Protein AF-A0AAN4Z8D6-F1 (afdb_monomer_lite)

Foldseek 3Di:
DDPPDPVVQLVVLCVALEAAEDEADDEPCVPLPNPVVLVVVPNSNDQRAYAEYEYEYAEADPSNLVSVLVCCQRRVYAEYEYEYLAYDPPCVLVSLLSNVVSNHKYKYKYFAADPDCADNNHHPVVVVVSQVVSVVSVKHKDKDKDADPPPDPDDDGGMMIIIMID

pLDDT: mean 84.09, std 16.4, range [31.83, 98.5]

Structure (mmCIF, N/CA/C/O backbone):
data_AF-A0AAN4Z8D6-F1
#
_entry.id   AF-A0AAN4Z8D6-F1
#
loop_
_atom_site.group_PDB
_atom_site.id
_atom_site.type_symbol
_atom_site.label_atom_id
_atom_site.label_alt_id
_atom_site.label_comp_id
_atom_site.label_asym_id
_atom_site.label_entity_id
_atom_site.label_seq_id
_atom_site.pdbx_PDB_ins_code
_atom_site.Cartn_x
_atom_site.Cartn_y
_atom_site.Cartn_z
_atom_site.occupancy
_atom_s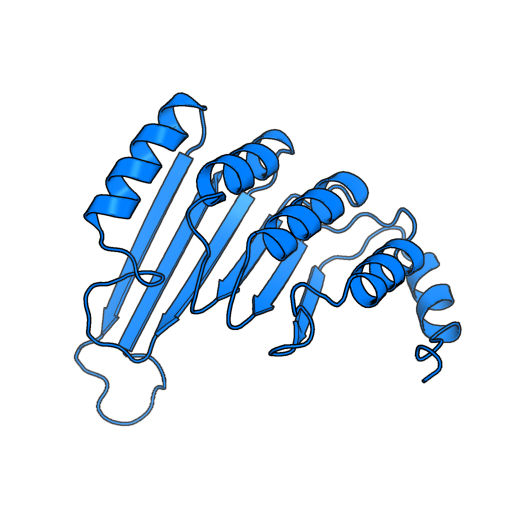ite.B_iso_or_equiv
_atom_site.auth_seq_id
_atom_site.auth_comp_id
_atom_site.auth_asym_id
_atom_site.auth_atom_id
_atom_site.pdbx_PDB_model_num
ATOM 1 N N . LYS A 1 1 ? -18.141 26.140 -6.263 1.00 39.22 1 LYS A N 1
ATOM 2 C CA . LYS A 1 1 ? -18.927 24.888 -6.346 1.00 39.22 1 LYS A CA 1
ATOM 3 C C . LYS A 1 1 ? -19.045 24.390 -4.922 1.00 39.22 1 LYS A C 1
ATOM 5 O O . LYS A 1 1 ? -18.007 24.188 -4.315 1.00 39.22 1 LYS A O 1
ATOM 10 N N . GLU A 1 2 ? -20.250 24.338 -4.367 1.00 31.83 2 GLU A N 1
ATOM 11 C CA . GLU A 1 2 ? -20.451 23.769 -3.032 1.00 31.83 2 GLU A CA 1
ATOM 12 C C . GLU A 1 2 ? -20.076 22.280 -3.060 1.00 31.83 2 GLU A C 1
ATOM 14 O O . GLU A 1 2 ? -20.408 21.604 -4.043 1.00 31.83 2 GLU A O 1
ATOM 19 N N . PRO A 1 3 ? -19.371 21.760 -2.041 1.00 40.91 3 PRO A N 1
ATOM 20 C CA . PRO A 1 3 ? -19.126 20.331 -1.941 1.00 40.91 3 PRO A CA 1
ATOM 21 C C . PRO A 1 3 ? -20.474 19.620 -1.797 1.00 40.91 3 PRO A C 1
ATOM 23 O O . PRO A 1 3 ? -21.355 20.068 -1.059 1.00 40.91 3 PRO A O 1
ATOM 26 N N . ALA A 1 4 ? -20.654 18.523 -2.534 1.00 44.38 4 ALA A N 1
ATOM 27 C CA . ALA A 1 4 ? -21.855 17.705 -2.453 1.00 44.38 4 ALA A CA 1
ATOM 28 C C . ALA A 1 4 ? -22.025 17.204 -1.011 1.00 44.38 4 ALA A C 1
ATOM 30 O O . ALA A 1 4 ? -21.330 16.301 -0.552 1.00 44.38 4 ALA A O 1
ATOM 31 N N . ASN A 1 5 ? -22.936 17.837 -0.280 1.00 43.38 5 ASN A N 1
ATOM 32 C CA . ASN A 1 5 ? -23.250 17.490 1.091 1.00 43.38 5 ASN A CA 1
ATOM 33 C C . ASN A 1 5 ? -24.089 16.200 1.049 1.00 43.38 5 ASN A C 1
ATOM 35 O O . ASN A 1 5 ? -25.208 16.211 0.530 1.00 43.38 5 ASN A O 1
ATOM 39 N N . PHE A 1 6 ? -23.570 15.085 1.579 1.00 48.72 6 PHE A N 1
ATOM 40 C CA . PHE A 1 6 ? -24.276 13.793 1.671 1.00 48.72 6 PHE A CA 1
ATOM 41 C C . PHE A 1 6 ? -24.760 13.473 3.106 1.00 48.72 6 PHE A C 1
ATOM 43 O O . PHE A 1 6 ? -24.522 12.369 3.605 1.00 48.72 6 PHE A O 1
ATOM 50 N N . PRO A 1 7 ? -25.500 14.365 3.798 1.00 54.19 7 PRO A N 1
ATOM 51 C CA . PRO A 1 7 ? -25.806 14.215 5.224 1.00 54.19 7 PRO A CA 1
ATOM 52 C C . PRO A 1 7 ? -26.618 12.953 5.561 1.00 54.19 7 PRO A C 1
ATOM 54 O O . PRO A 1 7 ? -26.566 12.459 6.687 1.00 54.19 7 PRO A O 1
ATOM 57 N N . LYS A 1 8 ? -27.357 12.390 4.593 1.00 51.94 8 LYS A N 1
ATOM 58 C CA . LYS A 1 8 ? -28.107 11.135 4.776 1.00 51.94 8 LYS A CA 1
ATOM 59 C C . LYS A 1 8 ? -27.200 9.898 4.818 1.00 51.94 8 LYS A C 1
ATOM 61 O O . LYS A 1 8 ? -27.472 8.990 5.597 1.00 51.94 8 LYS A O 1
ATOM 66 N N . ILE A 1 9 ? -26.122 9.877 4.031 1.00 56.28 9 ILE A N 1
ATOM 67 C CA . ILE A 1 9 ? -25.162 8.762 4.001 1.00 56.28 9 ILE A CA 1
ATOM 68 C C . ILE A 1 9 ? -24.280 8.814 5.253 1.00 56.28 9 ILE A C 1
ATOM 70 O O . ILE A 1 9 ? -24.111 7.800 5.922 1.00 56.28 9 ILE A O 1
ATOM 74 N N . THR A 1 10 ? -23.828 10.011 5.640 1.00 54.91 10 THR A N 1
ATOM 75 C CA . THR A 1 10 ? -23.065 10.264 6.873 1.00 54.91 10 THR A CA 1
ATOM 76 C C . THR A 1 10 ? -23.791 9.743 8.119 1.00 54.91 10 THR A C 1
ATOM 78 O O . THR A 1 10 ? -23.208 9.017 8.922 1.00 54.91 10 THR A O 1
ATOM 81 N N . ARG A 1 11 ? -25.098 10.026 8.255 1.00 54.88 11 ARG A N 1
ATOM 82 C CA . ARG A 1 11 ? -25.914 9.489 9.360 1.00 54.88 11 ARG A CA 1
ATOM 83 C C . ARG A 1 11 ? -26.015 7.967 9.330 1.00 54.88 11 ARG A C 1
ATOM 85 O O . ARG A 1 11 ? -25.865 7.347 10.374 1.00 54.88 11 ARG A O 1
ATOM 92 N N . MET A 1 12 ? -26.240 7.362 8.164 1.00 58.59 12 MET A N 1
ATOM 93 C CA . MET A 1 12 ? -26.367 5.905 8.053 1.00 58.59 12 MET A CA 1
ATOM 94 C C . MET A 1 12 ? -25.064 5.190 8.435 1.00 58.59 12 MET A C 1
ATOM 96 O O . MET A 1 12 ? -25.102 4.197 9.155 1.00 58.59 12 MET A O 1
ATOM 100 N N . ILE A 1 13 ? -23.918 5.721 8.000 1.00 59.78 13 ILE A N 1
ATOM 101 C CA . ILE A 1 13 ? -22.600 5.132 8.261 1.00 59.78 13 ILE A CA 1
ATOM 102 C C . ILE A 1 13 ? -22.230 5.212 9.750 1.00 59.78 13 ILE A C 1
ATOM 104 O O . ILE A 1 13 ? -21.694 4.250 10.294 1.00 59.78 13 ILE A O 1
ATOM 108 N N . SER A 1 14 ? -22.598 6.300 10.437 1.00 59.81 14 SER A N 1
ATOM 109 C CA . SER A 1 14 ? -22.305 6.481 11.868 1.00 59.81 14 SER A CA 1
ATOM 110 C C . SER A 1 14 ? -22.955 5.450 12.805 1.00 59.81 14 SER A C 1
ATOM 112 O O . SER A 1 14 ? -22.531 5.319 13.951 1.00 59.81 14 SER A O 1
ATOM 114 N N . TYR A 1 15 ? -23.960 4.696 12.341 1.00 64.25 15 TYR A N 1
ATOM 115 C CA . TYR A 1 15 ? -24.574 3.622 13.131 1.00 64.25 15 TYR A CA 1
ATOM 116 C C . TYR A 1 15 ? -23.771 2.319 13.114 1.00 64.25 15 TYR A C 1
ATOM 118 O O . TYR A 1 15 ? -24.009 1.441 13.946 1.00 64.25 15 TYR A O 1
ATOM 126 N N . PHE A 1 16 ? -22.828 2.164 12.183 1.00 73.00 16 PHE A N 1
ATOM 127 C CA . PHE A 1 16 ? -22.007 0.966 12.120 1.00 73.00 16 PHE A CA 1
ATOM 128 C C . PHE A 1 16 ? -20.813 1.103 13.061 1.00 73.00 16 PHE A C 1
ATOM 130 O O . PHE A 1 16 ? -19.944 1.948 12.882 1.00 73.00 16 PHE A O 1
ATOM 137 N N . SER A 1 17 ? -20.717 0.200 14.036 1.00 80.75 17 SER A N 1
ATOM 138 C CA . SER A 1 17 ? -19.513 0.061 14.864 1.00 80.75 17 SER A CA 1
ATOM 139 C C . SER A 1 17 ? -18.335 -0.545 14.088 1.00 80.75 17 SER A C 1
ATOM 141 O O . SER A 1 17 ? -17.180 -0.444 14.513 1.00 80.75 17 SER A O 1
ATOM 143 N N . ARG A 1 18 ? -18.622 -1.193 12.950 1.00 88.31 18 ARG A N 1
ATOM 144 C CA . ARG A 1 18 ? -17.650 -1.914 12.132 1.00 88.31 18 ARG A CA 1
ATOM 145 C C . ARG A 1 18 ? -18.044 -1.924 10.658 1.00 88.31 18 ARG A C 1
ATOM 147 O O . ARG A 1 18 ? -19.192 -2.197 10.323 1.00 88.31 18 ARG A O 1
ATOM 154 N N . ILE A 1 19 ? -17.062 -1.713 9.792 1.00 89.25 19 ILE A N 1
ATOM 155 C CA . ILE A 1 19 ? -17.157 -1.809 8.336 1.00 89.25 19 ILE A CA 1
ATOM 156 C C . ILE A 1 19 ? -16.203 -2.915 7.883 1.00 89.25 19 ILE A C 1
ATOM 158 O O . ILE A 1 19 ? -15.023 -2.916 8.233 1.00 89.25 19 ILE A O 1
ATOM 162 N N . GLY A 1 20 ? -16.715 -3.876 7.113 1.00 91.88 20 GLY A N 1
ATOM 163 C CA . GLY A 1 20 ? -15.900 -4.992 6.628 1.00 91.88 20 GLY A CA 1
ATOM 164 C C . GLY A 1 20 ? -14.848 -4.544 5.613 1.00 91.88 20 GLY A C 1
ATOM 165 O O . GLY A 1 20 ? -13.671 -4.865 5.751 1.00 91.88 20 GLY A O 1
ATOM 166 N N . VAL A 1 21 ? -15.259 -3.775 4.604 1.00 93.56 21 VAL A N 1
ATOM 167 C CA . VAL A 1 21 ? -14.368 -3.304 3.539 1.00 93.56 21 VAL A CA 1
ATOM 168 C C . VAL A 1 21 ? -14.713 -1.861 3.197 1.00 93.56 21 VAL A C 1
ATOM 170 O O . VAL A 1 21 ? -15.874 -1.552 2.933 1.00 93.56 21 VAL A O 1
ATOM 173 N N . LEU A 1 22 ? -13.707 -0.989 3.204 1.00 92.50 22 LEU A N 1
ATOM 174 C CA . LEU A 1 22 ? -13.775 0.334 2.596 1.00 92.50 22 LEU A CA 1
ATOM 175 C C . LEU A 1 22 ? -13.074 0.266 1.241 1.00 92.50 22 LEU A C 1
ATOM 177 O O . LEU A 1 22 ? -11.898 -0.089 1.181 1.00 92.50 22 LEU A O 1
ATOM 181 N N . VAL A 1 23 ? -13.797 0.594 0.175 1.00 92.50 23 VAL A N 1
ATOM 182 C CA . VAL A 1 23 ? -13.281 0.556 -1.195 1.00 92.50 23 VAL A CA 1
ATOM 183 C C . VAL A 1 23 ? -13.196 1.975 -1.740 1.00 92.50 23 VAL A C 1
ATOM 185 O O . VAL A 1 23 ? -14.186 2.707 -1.732 1.00 92.50 23 VAL A O 1
ATOM 188 N N . PHE A 1 24 ? -12.021 2.348 -2.234 1.00 89.50 24 PHE A N 1
ATOM 189 C CA . PHE A 1 24 ? -11.820 3.530 -3.057 1.00 89.50 24 PHE A CA 1
ATOM 190 C C . PHE A 1 24 ? -11.597 3.096 -4.497 1.00 89.50 24 PHE A C 1
ATOM 192 O O . PHE A 1 24 ? -10.499 2.710 -4.887 1.00 89.50 24 PHE A O 1
ATOM 199 N N . GLU A 1 25 ? -12.670 3.150 -5.274 1.00 81.06 25 GLU A N 1
ATOM 200 C CA . GLU A 1 25 ? -12.680 2.806 -6.689 1.00 81.06 25 GLU A CA 1
ATOM 201 C C . GLU A 1 25 ? -13.079 4.052 -7.475 1.00 81.06 25 GLU A C 1
ATOM 203 O O . GLU A 1 25 ? -14.266 4.343 -7.649 1.00 81.06 25 GLU A O 1
ATOM 208 N N . LYS A 1 26 ? -12.090 4.857 -7.885 1.00 67.25 26 LYS A N 1
ATOM 209 C CA . LYS A 1 26 ? -12.357 5.964 -8.807 1.00 67.25 26 LYS A CA 1
ATOM 210 C C . LYS A 1 26 ? -11.096 6.506 -9.461 1.00 67.25 26 LYS A C 1
ATOM 212 O O . LYS A 1 26 ? -10.371 7.269 -8.849 1.00 67.25 26 LYS A O 1
ATOM 217 N N . SER A 1 27 ? -10.901 6.210 -10.742 1.00 56.41 27 SER A N 1
ATOM 218 C CA . SER A 1 27 ? -9.765 6.719 -11.513 1.00 56.41 27 SER A CA 1
ATOM 219 C C . SER A 1 27 ? -9.703 8.256 -11.498 1.00 56.41 27 SER A C 1
ATOM 221 O O . SER A 1 27 ? -10.547 8.909 -12.120 1.00 56.41 27 SER A O 1
ATOM 223 N N . GLY A 1 28 ? -8.697 8.823 -10.828 1.00 57.34 28 GLY A N 1
ATOM 224 C CA . GLY A 1 28 ? -8.357 10.250 -10.918 1.00 57.34 28 GLY A CA 1
ATOM 225 C C . GLY A 1 28 ? -9.132 11.192 -9.994 1.00 57.34 28 GLY A C 1
ATOM 226 O O . GLY A 1 28 ? -9.091 12.399 -10.211 1.00 57.34 28 GLY A O 1
ATOM 227 N N . ILE A 1 29 ? -9.846 10.674 -8.987 1.00 54.19 29 ILE A N 1
ATOM 228 C CA . ILE A 1 29 ? -10.435 11.514 -7.926 1.00 54.19 29 ILE A CA 1
ATOM 229 C C . ILE A 1 29 ? -9.569 11.557 -6.678 1.00 54.19 29 ILE A C 1
ATOM 231 O O . ILE A 1 29 ? -9.551 12.580 -6.007 1.00 54.19 29 ILE A O 1
ATOM 235 N N . LEU A 1 30 ? -8.737 10.545 -6.424 1.00 61.25 30 LEU A N 1
ATOM 236 C CA . LEU A 1 30 ? -7.673 10.674 -5.428 1.00 61.25 30 LEU A CA 1
ATOM 237 C C . LEU A 1 30 ? -6.448 11.388 -6.018 1.00 61.25 30 LEU A C 1
ATOM 239 O O . LEU A 1 30 ? -5.309 11.045 -5.698 1.00 61.25 30 LEU A O 1
ATOM 243 N N . ASP A 1 31 ? -6.679 12.389 -6.877 1.00 58.94 31 ASP A N 1
ATOM 244 C CA . ASP A 1 31 ? -5.648 13.358 -7.228 1.00 58.94 31 ASP A CA 1
ATOM 245 C C . ASP A 1 31 ? -5.087 13.927 -5.918 1.00 58.94 31 ASP A C 1
ATOM 247 O O . ASP A 1 31 ? -5.820 14.130 -4.944 1.00 58.94 31 ASP A O 1
ATOM 251 N N . GLU A 1 32 ? -3.785 14.214 -5.878 1.00 56.97 32 GLU A N 1
ATOM 252 C CA . GLU A 1 32 ? -3.085 14.678 -4.666 1.00 56.97 32 GLU A CA 1
ATOM 253 C C . GLU A 1 32 ? -3.764 15.895 -3.998 1.00 56.97 32 GLU A C 1
ATOM 255 O O . GLU A 1 32 ? -3.554 16.167 -2.819 1.00 56.97 32 GLU A O 1
ATOM 260 N N . LYS A 1 33 ? -4.636 16.593 -4.734 1.00 58.69 33 LYS A N 1
ATOM 261 C CA . LYS A 1 33 ? -5.378 17.786 -4.324 1.00 58.69 33 LYS A CA 1
ATOM 262 C C . LYS A 1 33 ? -6.726 17.524 -3.645 1.00 58.69 33 LYS A C 1
ATOM 264 O O . LYS A 1 33 ? -7.284 18.469 -3.099 1.00 58.69 33 LYS A O 1
ATOM 269 N N . ASP A 1 34 ? -7.259 16.301 -3.645 1.00 69.94 34 ASP A N 1
ATOM 270 C CA . ASP A 1 34 ? -8.605 16.043 -3.106 1.00 69.94 34 ASP A CA 1
ATOM 271 C C . ASP A 1 34 ? -8.573 15.743 -1.593 1.00 69.94 34 ASP A C 1
ATOM 273 O O . ASP A 1 34 ? -8.893 14.648 -1.124 1.00 69.94 34 ASP A O 1
ATOM 277 N N . GLU A 1 35 ? -8.055 16.695 -0.809 1.00 72.00 35 GLU A N 1
ATOM 278 C CA . GLU A 1 35 ? -8.062 16.632 0.665 1.00 72.00 35 GLU A CA 1
ATOM 279 C C . GLU A 1 35 ? -9.489 16.592 1.218 1.00 72.00 35 GLU A C 1
ATOM 281 O O . GLU A 1 35 ? -9.767 15.910 2.207 1.00 72.00 35 GLU A O 1
ATOM 286 N N . GLU A 1 36 ? -10.408 17.295 0.554 1.00 77.38 36 GLU A N 1
ATOM 287 C CA . GLU A 1 36 ? -11.809 17.387 0.953 1.00 77.38 36 GLU A CA 1
ATOM 288 C C . GLU A 1 36 ? -12.488 16.017 0.939 1.00 77.38 36 GLU A C 1
ATOM 290 O O . GLU A 1 36 ? -13.193 15.690 1.896 1.00 77.38 36 GLU A O 1
ATOM 295 N N . PHE A 1 37 ? -12.225 15.179 -0.072 1.00 80.38 37 PHE A N 1
ATOM 296 C CA . PHE A 1 37 ? -12.759 13.820 -0.118 1.00 80.38 37 PHE A CA 1
ATOM 297 C C . PHE A 1 37 ? -12.326 12.982 1.093 1.00 80.38 37 PHE A C 1
ATOM 299 O O . PHE A 1 37 ? -13.171 12.402 1.778 1.00 80.38 37 PHE A O 1
ATOM 306 N N . PHE A 1 38 ? -11.027 12.941 1.406 1.00 78.69 38 PHE A N 1
ATOM 307 C CA . PHE A 1 38 ? -10.531 12.148 2.537 1.00 78.69 38 PHE A CA 1
ATOM 308 C C . PHE A 1 38 ? -11.050 12.664 3.876 1.00 78.69 38 PHE A C 1
ATOM 310 O O . PHE A 1 38 ? -11.445 11.862 4.721 1.00 78.69 38 PHE A O 1
ATOM 317 N N . ASN A 1 39 ? -11.121 13.983 4.052 1.00 81.12 39 ASN A N 1
ATOM 318 C CA . ASN A 1 39 ? -11.681 14.595 5.254 1.00 81.12 39 ASN A CA 1
ATOM 319 C C . ASN A 1 39 ? -13.184 14.299 5.391 1.00 81.12 39 ASN A C 1
ATOM 321 O O . ASN A 1 39 ? -13.666 13.988 6.486 1.00 81.12 39 ASN A O 1
ATOM 325 N N . ALA A 1 40 ? -13.937 14.326 4.289 1.00 82.00 40 ALA A N 1
ATOM 326 C CA . ALA A 1 40 ? -15.356 13.975 4.266 1.00 82.00 40 ALA A CA 1
ATOM 327 C C . ALA A 1 40 ? -15.585 12.491 4.594 1.00 82.00 40 ALA A C 1
ATOM 329 O O . ALA A 1 40 ? -16.483 12.153 5.369 1.00 82.00 40 ALA A O 1
ATOM 330 N N . VAL A 1 41 ? -14.744 11.601 4.061 1.00 82.00 41 VAL A N 1
ATOM 331 C CA . VAL A 1 41 ? -14.780 10.166 4.367 1.00 82.00 41 VAL A CA 1
ATOM 332 C C . VAL A 1 41 ? -14.433 9.930 5.837 1.00 82.00 41 VAL A C 1
ATOM 334 O O . VAL A 1 41 ? -15.219 9.325 6.562 1.00 82.00 41 VAL A O 1
ATOM 337 N N . GLN A 1 42 ? -13.315 10.473 6.320 1.00 82.62 42 GLN A N 1
ATOM 338 C CA . GLN A 1 42 ? -12.883 10.331 7.712 1.00 82.62 42 GLN A CA 1
ATOM 339 C C . GLN A 1 42 ? -13.883 10.899 8.721 1.00 82.62 42 GLN A C 1
ATOM 341 O O . GLN A 1 42 ? -14.002 10.351 9.817 1.00 82.62 42 GLN A O 1
ATOM 346 N N . SER A 1 43 ? -14.559 12.005 8.405 1.00 84.25 43 SER A N 1
ATOM 347 C CA . SER A 1 43 ? -15.605 12.568 9.269 1.00 84.25 43 SER A CA 1
ATOM 348 C C . SER A 1 43 ? -16.878 11.726 9.230 1.00 84.25 43 SER A C 1
ATOM 350 O O . SER A 1 43 ? -17.476 11.485 10.275 1.00 84.25 43 SER A O 1
ATOM 352 N N . SER A 1 44 ? -17.253 11.205 8.058 1.00 83.88 44 SER A N 1
ATOM 353 C CA . SER A 1 44 ? -18.464 10.392 7.907 1.00 83.88 44 SER A CA 1
ATOM 354 C C . SER A 1 44 ? -18.363 9.003 8.523 1.00 83.88 44 SER A C 1
ATOM 356 O O . SER A 1 44 ? -19.366 8.466 8.986 1.00 83.88 44 SER A O 1
ATOM 358 N N . LEU A 1 45 ? -17.163 8.428 8.548 1.00 86.00 45 LEU A N 1
ATOM 359 C CA . LEU A 1 45 ? -16.900 7.138 9.182 1.00 86.00 45 LEU A CA 1
ATOM 360 C C . LEU A 1 45 ? -16.855 7.232 10.716 1.00 86.00 45 LEU A C 1
ATOM 362 O O . LEU A 1 45 ? -16.965 6.207 11.385 1.00 86.00 45 LEU A O 1
ATOM 366 N N . GLY A 1 46 ? -16.685 8.434 11.281 1.00 86.31 46 GLY A N 1
ATOM 367 C CA . GLY A 1 46 ? -16.543 8.633 12.724 1.00 86.31 46 GLY A CA 1
ATOM 368 C C . GLY A 1 46 ? -15.421 7.770 13.312 1.00 86.31 46 GLY A C 1
ATOM 369 O O . GLY A 1 46 ? -14.294 7.793 12.813 1.00 86.31 46 GLY A O 1
ATOM 370 N N . ASP A 1 47 ? -15.758 6.982 14.335 1.00 86.50 47 ASP A N 1
ATOM 371 C CA . ASP A 1 47 ? -14.852 6.039 15.010 1.00 86.50 47 ASP A CA 1
ATOM 372 C C . ASP A 1 47 ? -15.068 4.578 14.576 1.00 86.50 47 ASP A C 1
ATOM 374 O O . ASP A 1 47 ? -14.598 3.645 15.236 1.00 86.50 47 ASP A O 1
ATOM 378 N N . ALA A 1 48 ? -15.795 4.348 13.477 1.00 88.50 48 ALA A N 1
ATOM 379 C CA . ALA A 1 48 ? -16.058 3.001 12.991 1.00 88.50 48 ALA A CA 1
ATOM 380 C C . ALA A 1 48 ? -14.741 2.261 12.711 1.00 88.50 48 ALA A C 1
ATOM 382 O O . ALA A 1 48 ? -13.844 2.774 12.030 1.00 88.50 48 ALA A O 1
ATOM 383 N N . LYS A 1 49 ? -14.635 1.027 13.218 1.00 91.56 49 LYS A N 1
ATOM 384 C CA . LYS A 1 49 ? -13.516 0.137 12.894 1.00 91.56 49 LYS A CA 1
ATOM 385 C C . LYS A 1 49 ? -13.669 -0.362 11.461 1.00 91.56 49 LYS A C 1
ATOM 387 O O . LYS A 1 49 ? -14.744 -0.826 11.091 1.00 91.56 49 LYS A O 1
ATOM 392 N N . ILE A 1 50 ? -12.588 -0.358 10.691 1.00 94.75 50 ILE A N 1
ATOM 393 C CA . ILE A 1 50 ? -12.584 -0.863 9.314 1.00 94.75 50 ILE A CA 1
ATOM 394 C C . ILE A 1 50 ? -11.634 -2.054 9.239 1.00 94.75 50 ILE A C 1
ATOM 396 O O . ILE A 1 50 ? -10.479 -1.952 9.649 1.00 94.75 50 ILE A O 1
ATOM 400 N N . ASP A 1 51 ? -12.101 -3.201 8.747 1.00 93.88 51 ASP A N 1
ATOM 401 C CA . ASP A 1 51 ? -11.252 -4.399 8.712 1.00 93.88 51 ASP A CA 1
ATOM 402 C C . ASP A 1 51 ? -10.257 -4.377 7.545 1.00 93.88 51 ASP A C 1
ATOM 404 O O . ASP A 1 51 ? -9.102 -4.787 7.713 1.00 93.88 51 ASP A O 1
ATOM 408 N N . ARG A 1 52 ? -10.701 -3.901 6.374 1.00 96.69 52 ARG A N 1
ATOM 409 C CA . ARG A 1 52 ? -9.915 -3.873 5.137 1.00 96.69 52 ARG A CA 1
ATOM 410 C C . ARG A 1 5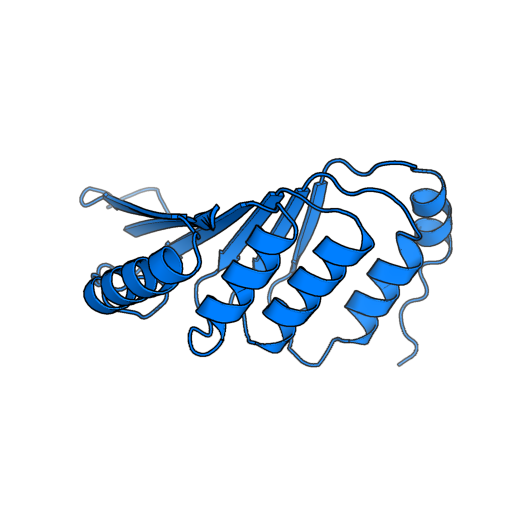2 ? -10.122 -2.578 4.354 1.00 96.69 52 ARG A C 1
ATOM 412 O O . ARG A 1 52 ? -11.250 -2.111 4.222 1.00 96.69 52 ARG A O 1
ATOM 419 N N . LEU A 1 53 ? -9.032 -2.048 3.810 1.00 96.44 53 LEU A N 1
ATOM 420 C CA . LEU A 1 53 ? -9.025 -0.971 2.825 1.00 96.44 53 LEU A CA 1
ATOM 421 C C . LEU A 1 53 ? -8.611 -1.532 1.465 1.00 96.44 53 LEU A C 1
ATOM 423 O O . LEU A 1 53 ? -7.603 -2.232 1.375 1.00 96.44 53 LEU A O 1
ATOM 427 N N . GLU A 1 54 ? -9.363 -1.203 0.425 1.00 96.12 54 GLU A N 1
ATOM 428 C CA . GLU A 1 54 ? -9.024 -1.489 -0.968 1.00 96.12 54 GLU A CA 1
ATOM 429 C C . GLU A 1 54 ? -8.940 -0.175 -1.740 1.00 96.12 54 GLU A C 1
ATOM 431 O O . GLU A 1 54 ? -9.861 0.639 -1.684 1.00 96.12 54 GLU A O 1
ATOM 436 N N . VAL A 1 55 ? -7.829 0.045 -2.436 1.00 93.56 55 VAL A N 1
ATOM 437 C CA . VAL A 1 55 ? -7.582 1.244 -3.239 1.00 93.56 55 VAL A CA 1
ATOM 438 C C . VAL A 1 55 ? -7.308 0.813 -4.670 1.00 93.56 55 VAL A C 1
ATOM 440 O O . VAL A 1 55 ? -6.351 0.086 -4.920 1.00 93.56 55 VAL A O 1
ATOM 443 N N . PHE A 1 56 ? -8.126 1.286 -5.600 1.00 92.12 56 PHE A N 1
ATOM 444 C CA . PHE A 1 56 ? -7.969 1.064 -7.032 1.00 92.12 56 PHE A CA 1
ATOM 445 C C . PHE A 1 56 ? -7.657 2.405 -7.688 1.00 92.12 56 PHE A C 1
ATOM 447 O O . PHE A 1 56 ? -8.558 3.214 -7.922 1.00 92.12 56 PHE A O 1
ATOM 454 N N . GLU A 1 57 ? -6.375 2.657 -7.957 1.00 89.81 57 GLU A N 1
ATOM 455 C CA . GLU A 1 57 ? -5.930 3.925 -8.535 1.00 89.81 57 GLU A CA 1
ATOM 456 C C . GLU A 1 57 ? -4.835 3.757 -9.571 1.00 89.81 57 GLU A C 1
ATOM 458 O O . GLU A 1 57 ? -3.918 2.954 -9.422 1.00 89.81 57 GLU A O 1
ATOM 463 N N . LYS A 1 58 ? -4.862 4.593 -10.610 1.00 89.00 58 LYS A N 1
ATOM 464 C CA . LYS A 1 58 ? -3.862 4.511 -11.686 1.00 89.00 58 LYS A CA 1
ATOM 465 C C . LYS A 1 58 ? -2.450 4.822 -11.184 1.00 89.00 58 LYS A C 1
ATOM 467 O O . LYS A 1 58 ? -1.500 4.168 -11.616 1.00 89.00 58 LYS A O 1
ATOM 472 N N . THR A 1 59 ? -2.347 5.797 -10.282 1.00 89.38 59 THR A N 1
ATOM 473 C CA . THR A 1 59 ? -1.089 6.277 -9.714 1.00 89.38 59 THR A CA 1
ATOM 474 C C . THR A 1 59 ? -1.223 6.444 -8.208 1.00 89.38 59 THR A C 1
ATOM 476 O O . THR A 1 59 ? -2.124 7.130 -7.736 1.00 89.38 59 THR A O 1
ATOM 479 N N . VAL A 1 60 ? -0.283 5.880 -7.454 1.00 91.88 60 VAL A N 1
ATOM 480 C CA . VAL A 1 60 ? -0.186 6.040 -6.001 1.00 91.88 60 VAL A CA 1
ATOM 481 C C . VAL A 1 60 ? 1.027 6.906 -5.667 1.00 91.88 60 VAL A C 1
ATOM 483 O O . VAL A 1 60 ? 2.166 6.434 -5.575 1.00 91.88 60 VAL A O 1
ATOM 486 N N . GLY A 1 61 ? 0.759 8.205 -5.523 1.00 92.62 61 GLY A N 1
ATOM 487 C CA . GLY A 1 61 ? 1.731 9.226 -5.134 1.00 92.62 61 GLY A CA 1
ATOM 488 C C . GLY A 1 61 ? 2.022 9.253 -3.631 1.00 92.62 61 GLY A C 1
ATOM 489 O O . GLY A 1 61 ? 1.417 8.525 -2.843 1.00 92.62 61 GLY A O 1
ATOM 490 N N . GLU A 1 62 ? 2.944 10.124 -3.222 1.00 93.19 62 GLU A N 1
ATOM 491 C CA . GLU A 1 62 ? 3.355 10.272 -1.818 1.00 93.19 62 GLU A CA 1
ATOM 492 C C . GLU A 1 62 ? 2.198 10.735 -0.922 1.00 93.19 62 GLU A C 1
ATOM 494 O O . GLU A 1 62 ? 1.983 10.178 0.153 1.00 93.19 62 GLU A O 1
ATOM 499 N N . GLN A 1 63 ? 1.399 11.697 -1.390 1.00 90.62 63 GLN A N 1
ATOM 500 C CA . GLN A 1 63 ? 0.262 12.215 -0.623 1.00 90.62 63 GLN A CA 1
ATOM 501 C C . GLN A 1 63 ? -0.789 11.134 -0.353 1.00 90.62 63 GLN A C 1
ATOM 503 O O . GLN A 1 63 ? -1.296 11.013 0.762 1.00 90.62 63 GLN A O 1
ATOM 508 N N . LEU A 1 64 ? -1.084 10.294 -1.350 1.00 91.56 64 LEU A N 1
ATOM 509 C CA . LEU A 1 64 ? -2.019 9.186 -1.176 1.00 91.56 64 LEU A CA 1
ATOM 510 C C . LEU A 1 64 ? -1.476 8.144 -0.185 1.00 91.56 64 LEU A C 1
ATOM 512 O O . LEU A 1 64 ? -2.226 7.664 0.664 1.00 91.56 64 LEU A O 1
ATOM 516 N N . GLN A 1 65 ? -0.175 7.840 -0.234 1.00 95.00 65 GLN A N 1
ATOM 517 C CA . GLN A 1 65 ? 0.473 6.949 0.736 1.00 95.00 65 GLN A CA 1
ATOM 518 C C . GLN A 1 65 ? 0.308 7.459 2.177 1.00 95.00 65 GLN A C 1
ATOM 520 O O . GLN A 1 65 ? -0.083 6.688 3.054 1.00 95.00 65 GLN A O 1
ATOM 525 N N . ILE A 1 66 ? 0.523 8.758 2.418 1.00 94.06 66 ILE A N 1
ATOM 526 C CA . ILE A 1 66 ? 0.332 9.384 3.739 1.00 94.06 66 ILE A CA 1
ATOM 527 C C . ILE A 1 66 ? -1.120 9.222 4.212 1.00 94.06 66 ILE A C 1
ATOM 529 O O . ILE A 1 66 ? -1.368 8.731 5.314 1.00 94.06 66 ILE A O 1
ATOM 533 N N . ARG A 1 67 ? -2.096 9.541 3.356 1.00 91.94 67 ARG A N 1
ATOM 534 C CA . ARG A 1 67 ? -3.525 9.452 3.709 1.00 91.94 67 ARG A CA 1
ATOM 535 C C . ARG A 1 67 ? -3.984 8.024 3.995 1.00 91.94 67 ARG A C 1
ATOM 537 O O . ARG A 1 67 ? -4.815 7.811 4.879 1.00 91.94 67 ARG A O 1
ATOM 544 N N . ILE A 1 68 ? -3.440 7.040 3.277 1.00 94.81 68 ILE A N 1
ATOM 545 C CA . ILE A 1 68 ? -3.689 5.619 3.549 1.00 94.81 68 ILE A CA 1
ATOM 546 C C . ILE A 1 68 ? -3.199 5.259 4.954 1.00 94.81 68 ILE A C 1
ATOM 548 O O . ILE A 1 68 ? -3.936 4.618 5.707 1.00 94.81 68 ILE A O 1
ATOM 552 N N . VAL A 1 69 ? -1.999 5.702 5.342 1.00 96.75 69 VAL A N 1
ATOM 553 C CA . VAL A 1 69 ? -1.468 5.474 6.696 1.00 96.75 69 VAL A CA 1
ATOM 554 C C . VAL A 1 69 ? -2.360 6.129 7.751 1.00 96.75 69 VAL A C 1
ATOM 556 O O . VAL A 1 69 ? -2.699 5.487 8.748 1.00 96.75 69 VAL A O 1
ATOM 559 N N . ASP A 1 70 ? -2.795 7.368 7.527 1.00 94.56 70 ASP A N 1
ATOM 560 C CA . ASP A 1 70 ? -3.658 8.090 8.465 1.00 94.56 70 ASP A CA 1
ATOM 561 C C . ASP A 1 70 ? -5.019 7.410 8.649 1.00 94.56 70 ASP A C 1
ATOM 563 O O . ASP A 1 70 ? -5.483 7.245 9.781 1.00 94.56 70 ASP A O 1
ATOM 567 N N . LEU A 1 71 ? -5.631 6.931 7.560 1.00 93.50 71 LEU A N 1
ATOM 568 C CA . LEU A 1 71 ? -6.847 6.117 7.622 1.00 93.50 71 LEU A CA 1
ATOM 569 C C . LEU A 1 71 ? -6.625 4.824 8.407 1.00 93.50 71 LEU A C 1
ATOM 571 O O . LEU A 1 71 ? -7.449 4.470 9.254 1.00 93.50 71 LEU A O 1
ATOM 575 N N . CYS A 1 72 ? -5.507 4.135 8.166 1.00 95.81 72 CYS A N 1
ATOM 576 C CA . CYS A 1 72 ? -5.181 2.906 8.882 1.00 95.81 72 CYS A CA 1
ATOM 577 C C . CYS A 1 72 ? -5.003 3.150 10.380 1.00 95.81 72 CYS A C 1
ATOM 579 O O . CYS A 1 72 ? -5.514 2.374 11.192 1.00 95.81 72 CYS A O 1
ATOM 581 N N . ARG A 1 73 ? -4.338 4.250 10.748 1.00 95.94 73 ARG A N 1
ATOM 582 C CA . ARG A 1 73 ? -4.143 4.666 12.139 1.00 95.94 73 ARG A CA 1
ATOM 583 C C . ARG A 1 73 ? -5.475 4.991 12.812 1.00 95.94 73 ARG A C 1
ATOM 585 O O . ARG A 1 73 ? -5.743 4.468 13.893 1.00 95.94 73 ARG A O 1
ATOM 592 N N . LYS A 1 74 ? -6.319 5.806 12.169 1.00 94.31 74 LYS A N 1
ATOM 593 C CA . LYS A 1 74 ? -7.605 6.254 12.723 1.00 94.31 74 LYS A CA 1
ATOM 594 C C . LYS A 1 74 ? -8.597 5.102 12.892 1.00 94.31 74 LYS A C 1
ATOM 596 O O . LYS A 1 74 ? -9.156 4.923 13.969 1.00 94.31 74 LYS A O 1
ATOM 601 N N . HIS A 1 75 ? -8.773 4.285 11.855 1.00 94.12 75 HIS A N 1
ATOM 602 C CA . HIS A 1 75 ? -9.821 3.258 11.808 1.00 94.12 75 HIS A CA 1
ATOM 603 C C . HIS A 1 75 ? -9.331 1.844 12.154 1.00 94.12 75 HIS A C 1
ATOM 605 O O . HIS A 1 75 ? -10.087 0.876 12.035 1.00 94.12 75 HIS A O 1
ATOM 611 N N . ARG A 1 76 ? -8.075 1.719 12.614 1.00 94.62 76 ARG A N 1
ATOM 612 C CA . ARG A 1 76 ? -7.417 0.458 13.008 1.00 94.62 76 ARG A CA 1
ATOM 613 C C . ARG A 1 76 ? -7.451 -0.600 11.904 1.00 94.62 76 ARG A C 1
ATOM 615 O O . ARG A 1 76 ? -7.664 -1.784 12.176 1.00 94.62 76 ARG A O 1
ATOM 622 N N . ILE A 1 77 ? -7.228 -0.163 10.668 1.00 96.75 77 ILE A N 1
ATOM 623 C CA . ILE A 1 77 ? -7.209 -1.033 9.489 1.00 96.75 77 ILE A CA 1
ATOM 624 C C . ILE A 1 77 ? -5.972 -1.918 9.566 1.00 96.75 77 ILE A C 1
ATOM 626 O O . ILE A 1 77 ? -4.878 -1.443 9.872 1.00 96.75 77 ILE A O 1
ATOM 630 N N . ARG A 1 78 ? -6.152 -3.222 9.335 1.00 96.81 78 ARG A N 1
ATOM 631 C CA . ARG A 1 78 ? -5.071 -4.223 9.410 1.00 96.81 78 ARG A CA 1
ATOM 632 C C . ARG A 1 78 ? -4.765 -4.890 8.075 1.00 96.81 78 ARG A C 1
ATOM 634 O O . ARG A 1 78 ? -3.801 -5.640 7.980 1.00 96.81 78 ARG A O 1
ATOM 641 N N . LYS A 1 79 ? -5.579 -4.642 7.051 1.00 98.25 79 LYS A N 1
ATOM 642 C CA . LYS A 1 79 ? -5.395 -5.185 5.705 1.00 98.25 79 LYS A CA 1
ATOM 643 C C . LYS A 1 79 ? -5.584 -4.069 4.695 1.00 98.25 79 LYS A C 1
ATOM 645 O O . LYS A 1 79 ? -6.654 -3.467 4.657 1.00 98.25 79 LYS A O 1
ATOM 650 N N . VAL A 1 80 ? -4.561 -3.810 3.897 1.00 98.25 80 VAL A N 1
ATOM 651 C CA . VAL A 1 80 ? -4.581 -2.799 2.843 1.00 98.25 80 VAL A CA 1
ATOM 652 C C . VAL A 1 80 ? -4.264 -3.491 1.529 1.00 98.25 80 VAL A C 1
ATOM 654 O O . VAL A 1 80 ? -3.238 -4.153 1.426 1.00 98.25 80 VAL A O 1
ATOM 657 N N . SER A 1 81 ? -5.139 -3.342 0.542 1.00 97.81 81 SER A N 1
ATOM 658 C CA . SER A 1 81 ? -4.899 -3.775 -0.832 1.00 97.81 81 SER A CA 1
ATOM 659 C C . SER A 1 81 ? -4.858 -2.550 -1.730 1.00 97.81 81 SER A C 1
ATOM 661 O O . SER A 1 81 ? -5.750 -1.708 -1.652 1.00 97.81 81 SER A O 1
ATOM 663 N N . ILE A 1 82 ? -3.841 -2.443 -2.574 1.00 96.19 82 ILE A N 1
ATOM 664 C CA . ILE A 1 82 ? -3.684 -1.350 -3.530 1.00 96.19 82 ILE A CA 1
ATOM 665 C C . ILE A 1 82 ? -3.460 -1.957 -4.906 1.00 96.19 82 ILE A C 1
ATOM 667 O O . ILE A 1 82 ? -2.445 -2.609 -5.131 1.00 96.19 82 ILE A O 1
ATOM 671 N N . GLU A 1 83 ? -4.377 -1.719 -5.832 1.00 94.25 83 GLU A N 1
ATOM 672 C CA . GLU A 1 83 ? -4.180 -2.014 -7.244 1.00 94.25 83 GLU A CA 1
ATOM 673 C C . GLU A 1 83 ? -3.774 -0.733 -7.974 1.00 94.25 83 GLU A C 1
ATOM 675 O O . GLU A 1 83 ? -4.507 0.260 -7.954 1.00 94.25 83 GLU A O 1
ATOM 680 N N . THR A 1 84 ? -2.587 -0.734 -8.584 1.00 92.38 84 THR A N 1
ATOM 681 C CA . THR A 1 84 ? -2.061 0.437 -9.287 1.00 92.38 84 THR A CA 1
ATOM 682 C C . THR A 1 84 ? -1.084 0.086 -10.402 1.00 92.38 84 THR A C 1
ATOM 684 O O . THR A 1 84 ? -0.399 -0.932 -10.350 1.00 92.38 84 THR A O 1
ATOM 687 N N . GLY A 1 85 ? -1.005 0.949 -11.419 1.00 87.94 85 GLY A N 1
ATOM 688 C CA . GLY A 1 85 ? -0.021 0.830 -12.500 1.00 87.94 85 GLY A CA 1
ATOM 689 C C . GLY A 1 85 ? 1.240 1.666 -12.271 1.00 87.94 85 GLY A C 1
ATOM 690 O O . GLY A 1 85 ? 2.274 1.414 -12.884 1.00 87.94 85 GLY A O 1
ATOM 691 N N . VAL A 1 86 ? 1.176 2.684 -11.407 1.00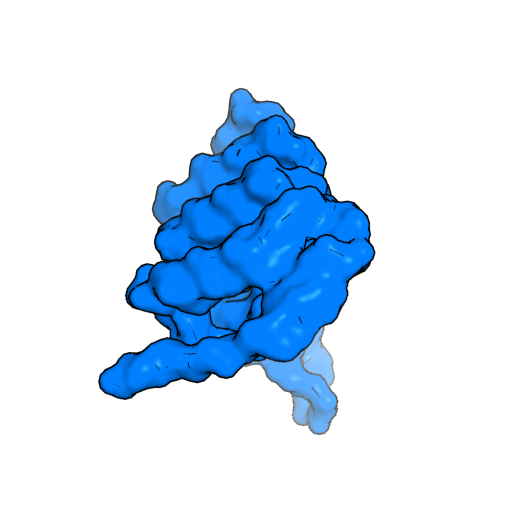 88.69 86 VAL A N 1
ATOM 692 C CA . VAL A 1 86 ? 2.302 3.584 -11.134 1.00 88.69 86 VAL A CA 1
ATOM 693 C C . VAL A 1 86 ? 2.402 3.839 -9.639 1.00 88.69 86 VAL A C 1
ATOM 695 O O . VAL A 1 86 ? 1.447 4.273 -9.006 1.00 88.69 86 VAL A O 1
ATOM 698 N N . LEU A 1 87 ? 3.590 3.635 -9.076 1.00 92.88 87 LEU A N 1
ATOM 699 C CA . LEU A 1 87 ? 3.853 3.848 -7.658 1.00 92.88 87 LEU A CA 1
ATOM 700 C C . LEU A 1 87 ? 5.050 4.781 -7.470 1.00 92.88 87 LEU A C 1
ATOM 702 O O . LEU A 1 87 ? 6.136 4.534 -8.002 1.00 92.88 87 LEU A O 1
ATOM 706 N N . THR A 1 88 ? 4.880 5.824 -6.659 1.00 94.00 88 THR A N 1
ATOM 707 C CA . THR A 1 88 ? 6.002 6.656 -6.214 1.00 94.00 88 THR A CA 1
ATOM 708 C C . THR A 1 88 ? 6.839 5.884 -5.200 1.00 94.00 88 THR A C 1
ATOM 710 O O . THR A 1 88 ? 6.419 5.646 -4.069 1.00 94.00 88 THR A O 1
ATOM 713 N N . THR A 1 89 ? 8.045 5.483 -5.602 1.00 94.44 89 THR A N 1
ATOM 714 C CA . THR A 1 89 ? 8.893 4.596 -4.791 1.00 94.44 89 THR A CA 1
ATOM 715 C C . THR A 1 89 ? 9.868 5.314 -3.859 1.00 94.44 89 THR A C 1
ATOM 717 O O . THR A 1 89 ? 10.502 4.651 -3.045 1.00 94.44 89 THR A O 1
ATOM 720 N N . SER A 1 90 ? 10.038 6.635 -3.982 1.00 94.62 90 SER A N 1
ATOM 721 C CA . SER A 1 90 ? 10.958 7.419 -3.138 1.00 94.62 90 SER A CA 1
ATOM 722 C C . SER A 1 90 ? 10.595 7.335 -1.655 1.00 94.62 90 SER A C 1
ATOM 724 O O . SER A 1 90 ? 11.481 7.264 -0.810 1.00 94.62 90 SER A O 1
ATOM 726 N N . THR A 1 91 ? 9.300 7.281 -1.347 1.00 95.19 91 THR A N 1
ATOM 727 C CA . THR A 1 91 ? 8.760 7.208 0.017 1.00 95.19 91 THR A CA 1
ATOM 728 C C . THR A 1 91 ? 8.193 5.839 0.381 1.00 95.19 91 THR A C 1
ATOM 730 O O . THR A 1 91 ? 7.802 5.623 1.528 1.00 95.19 91 THR A O 1
ATOM 733 N N . PHE A 1 92 ? 8.225 4.879 -0.549 1.00 96.38 92 PHE A N 1
ATOM 734 C CA . PHE A 1 92 ? 7.586 3.576 -0.370 1.00 96.38 92 PHE A CA 1
ATOM 735 C C . PHE A 1 92 ? 8.129 2.796 0.830 1.00 96.38 92 PHE A C 1
ATOM 737 O O . PHE A 1 92 ? 7.351 2.185 1.554 1.00 96.38 92 PHE A O 1
ATOM 744 N N . LYS A 1 93 ? 9.447 2.849 1.083 1.00 97.19 93 LYS A N 1
ATOM 745 C CA . LYS A 1 93 ? 10.048 2.189 2.254 1.00 97.19 93 LYS A CA 1
ATOM 746 C C . LYS A 1 93 ? 9.375 2.659 3.548 1.00 97.19 93 LYS A C 1
ATOM 748 O O . LYS A 1 93 ? 8.825 1.854 4.287 1.00 97.19 93 LYS A O 1
ATOM 753 N N . ASN A 1 94 ? 9.349 3.976 3.758 1.00 97.19 94 ASN A N 1
ATOM 754 C CA . ASN A 1 94 ? 8.741 4.602 4.930 1.00 97.19 94 ASN A CA 1
ATOM 755 C C . ASN A 1 94 ? 7.230 4.329 5.013 1.00 97.19 94 ASN A C 1
ATOM 757 O O . ASN A 1 94 ? 6.701 4.063 6.090 1.00 97.19 94 ASN A O 1
ATOM 761 N N . PHE A 1 95 ? 6.533 4.372 3.877 1.00 97.88 95 PHE A N 1
ATOM 762 C CA . PHE A 1 95 ? 5.112 4.043 3.798 1.00 97.88 95 PHE A CA 1
ATOM 763 C C . PHE A 1 95 ? 4.820 2.621 4.303 1.00 97.88 95 PHE A C 1
ATOM 765 O O . PHE A 1 95 ? 3.962 2.439 5.168 1.00 97.88 95 PHE A O 1
ATOM 772 N N . VAL A 1 96 ? 5.564 1.623 3.819 1.00 98.00 96 VAL A N 1
ATOM 773 C CA . VAL A 1 96 ? 5.395 0.227 4.243 1.00 98.00 96 VAL A CA 1
ATOM 774 C C . VAL A 1 96 ? 5.740 0.053 5.720 1.00 98.00 96 VAL A C 1
ATOM 776 O O . VAL A 1 96 ? 4.952 -0.546 6.451 1.00 98.00 96 VAL A O 1
ATOM 779 N N . SER A 1 97 ? 6.866 0.600 6.181 1.00 97.75 97 SER A N 1
ATOM 780 C CA . SER A 1 97 ? 7.284 0.479 7.582 1.00 97.75 97 SER A CA 1
ATOM 781 C C . SER A 1 97 ? 6.248 1.061 8.544 1.00 97.75 97 SER A C 1
ATOM 783 O O . SER A 1 97 ? 5.953 0.458 9.575 1.00 97.75 97 SER A O 1
ATOM 785 N N . GLN A 1 98 ? 5.618 2.187 8.191 1.00 98.12 98 GLN A N 1
ATOM 786 C CA . GLN A 1 98 ? 4.526 2.752 8.984 1.00 98.12 98 GLN A CA 1
ATOM 787 C C . GLN A 1 98 ? 3.297 1.836 9.033 1.00 98.12 98 GLN A C 1
ATOM 789 O O . GLN A 1 98 ? 2.723 1.655 10.108 1.00 98.12 98 GLN A O 1
ATOM 794 N N . LEU A 1 99 ? 2.891 1.239 7.907 1.00 98.06 99 LEU A N 1
ATOM 795 C CA . LEU A 1 99 ? 1.770 0.293 7.886 1.00 98.06 99 LEU A CA 1
ATOM 796 C C . LEU A 1 99 ? 2.054 -0.945 8.744 1.00 98.06 99 LEU A C 1
ATOM 798 O O . LEU A 1 99 ? 1.222 -1.318 9.573 1.00 98.06 99 LEU A O 1
ATOM 802 N N . VAL A 1 100 ? 3.239 -1.539 8.603 1.00 97.50 100 VAL A N 1
ATOM 803 C CA . VAL A 1 100 ? 3.633 -2.730 9.368 1.00 97.50 100 VAL A CA 1
ATOM 804 C C . VAL A 1 100 ? 3.763 -2.420 10.858 1.00 97.50 100 VAL A C 1
ATOM 806 O O . VAL A 1 100 ? 3.291 -3.197 11.684 1.00 97.50 100 VAL A O 1
ATOM 809 N N . HIS A 1 101 ? 4.281 -1.246 11.232 1.00 97.00 101 HIS A N 1
ATOM 810 C CA . HIS A 1 101 ? 4.320 -0.812 12.631 1.00 97.00 101 HIS A CA 1
ATOM 811 C C . HIS A 1 101 ? 2.919 -0.619 13.230 1.00 97.00 101 HIS A C 1
ATOM 813 O O . HIS A 1 101 ? 2.687 -0.899 14.406 1.00 97.00 101 HIS A O 1
ATOM 819 N N . LEU A 1 102 ? 1.946 -0.198 12.415 1.00 97.25 102 LEU A N 1
ATOM 820 C CA . LEU A 1 102 ? 0.540 -0.200 12.813 1.00 97.25 102 LEU A CA 1
ATOM 821 C C . LEU A 1 102 ? -0.028 -1.624 12.926 1.00 97.25 102 LEU A C 1
ATOM 823 O O . LEU A 1 102 ? -1.137 -1.772 13.429 1.00 97.25 102 LEU A O 1
ATOM 827 N N . GLY A 1 103 ? 0.686 -2.667 12.505 1.00 97.06 103 GLY A N 1
ATOM 828 C CA . GLY A 1 103 ? 0.226 -4.055 12.448 1.00 97.06 103 GLY A CA 1
ATOM 829 C C . GLY A 1 103 ? -0.631 -4.358 11.218 1.00 97.06 103 GLY A C 1
ATOM 830 O O . GLY A 1 103 ? -1.428 -5.297 11.251 1.00 97.06 103 GLY A O 1
ATOM 831 N N . ALA A 1 104 ? -0.549 -3.530 10.174 1.00 97.94 104 ALA A N 1
ATOM 832 C CA . ALA A 1 104 ? -1.263 -3.735 8.924 1.00 97.94 104 ALA A CA 1
ATOM 833 C C . ALA A 1 104 ? -0.400 -4.474 7.898 1.00 97.94 104 ALA A C 1
ATOM 835 O O . ALA A 1 104 ? 0.788 -4.199 7.759 1.00 97.94 104 ALA A O 1
ATOM 836 N N . THR A 1 105 ? -1.024 -5.368 7.133 1.00 98.25 105 THR A N 1
ATOM 837 C CA . THR A 1 105 ? -0.404 -5.998 5.961 1.00 98.25 105 THR A CA 1
ATOM 838 C C . THR A 1 105 ? -0.770 -5.225 4.701 1.00 98.25 105 THR A C 1
ATOM 840 O O . THR A 1 105 ? -1.942 -4.869 4.530 1.00 98.25 105 THR A O 1
ATOM 843 N N . LEU A 1 106 ? 0.198 -5.029 3.807 1.00 98.50 106 LEU A N 1
ATOM 844 C CA . LEU A 1 106 ? -0.004 -4.412 2.498 1.00 98.50 106 LEU A CA 1
ATOM 845 C C . LEU A 1 106 ? 0.071 -5.470 1.394 1.00 98.50 106 LEU A C 1
ATOM 847 O O . LEU A 1 106 ? 1.058 -6.192 1.297 1.00 98.50 106 LEU A O 1
ATOM 851 N N . ASP A 1 107 ? -0.937 -5.501 0.530 1.00 98.25 107 ASP A N 1
ATOM 852 C CA . ASP A 1 107 ? -0.945 -6.220 -0.738 1.00 98.25 107 ASP A CA 1
ATOM 853 C C . ASP A 1 107 ? -0.988 -5.186 -1.879 1.00 98.25 107 ASP A C 1
ATOM 855 O O . ASP A 1 107 ? -1.950 -4.440 -2.025 1.00 98.25 107 ASP A O 1
ATOM 859 N N . LEU A 1 108 ? 0.073 -5.104 -2.675 1.00 97.19 108 LEU A N 1
ATOM 860 C CA . LEU A 1 108 ? 0.211 -4.195 -3.811 1.00 97.19 108 LEU A CA 1
ATOM 861 C C . LEU A 1 108 ? 0.150 -5.003 -5.112 1.00 97.19 108 LEU A C 1
ATOM 863 O O . LEU A 1 108 ? 0.917 -5.948 -5.293 1.00 97.19 108 LEU A O 1
ATOM 867 N N . ILE A 1 109 ? -0.755 -4.638 -6.013 1.00 95.44 109 ILE A N 1
ATOM 868 C CA . ILE A 1 109 ? -1.092 -5.394 -7.220 1.00 95.44 109 ILE A CA 1
ATOM 869 C C . ILE A 1 109 ? -0.906 -4.494 -8.444 1.00 95.44 109 ILE A C 1
ATOM 871 O O . ILE A 1 109 ? -1.406 -3.374 -8.478 1.00 95.44 109 ILE A O 1
ATOM 875 N N . GLU A 1 110 ? -0.201 -4.992 -9.455 1.00 93.00 110 GLU A N 1
ATOM 876 C CA . GLU A 1 110 ? -0.104 -4.368 -10.777 1.00 93.00 110 GLU A CA 1
ATOM 877 C C . GLU A 1 110 ? -0.630 -5.336 -11.824 1.00 93.00 110 GLU A C 1
ATOM 879 O O . GLU A 1 110 ? -0.156 -6.470 -11.938 1.00 93.00 110 GLU A O 1
ATOM 884 N N . ASN A 1 111 ? -1.569 -4.849 -12.626 1.00 87.75 111 ASN A N 1
ATOM 885 C CA . ASN A 1 111 ? -2.031 -5.500 -13.839 1.00 87.75 111 ASN A CA 1
ATOM 886 C C . ASN A 1 111 ? -1.551 -4.659 -15.025 1.00 87.75 111 ASN A C 1
ATOM 888 O O . ASN A 1 111 ? -2.041 -3.550 -15.235 1.00 87.75 111 ASN A O 1
ATOM 892 N N . THR A 1 112 ? -0.582 -5.157 -15.797 1.00 81.75 112 THR A N 1
ATOM 893 C CA . THR A 1 112 ? -0.022 -4.406 -16.931 1.00 81.75 112 THR A CA 1
ATOM 894 C C . THR A 1 112 ? -0.214 -5.121 -18.259 1.00 81.75 112 THR A C 1
ATOM 896 O O . THR A 1 112 ? -0.248 -6.349 -18.355 1.00 81.75 112 THR A O 1
ATOM 899 N N . HIS A 1 113 ? -0.347 -4.307 -19.304 1.00 78.38 113 HIS A N 1
ATOM 900 C CA . HIS A 1 113 ? -0.401 -4.739 -20.697 1.00 78.38 113 HIS A CA 1
ATOM 901 C C . HIS A 1 113 ? 0.993 -4.794 -21.344 1.00 78.38 113 HIS A C 1
ATOM 903 O O . HIS A 1 113 ? 1.124 -5.028 -22.540 1.00 78.38 113 HIS A O 1
ATOM 909 N N . SER A 1 114 ? 2.033 -4.496 -20.574 1.00 74.88 114 SER A N 1
ATOM 910 C CA . SER A 1 114 ? 3.407 -4.492 -21.046 1.00 74.88 114 SER A CA 1
ATOM 911 C C . SER A 1 114 ? 4.017 -5.885 -20.929 1.00 74.88 114 SER A C 1
ATOM 913 O O . SER A 1 114 ? 3.845 -6.554 -19.913 1.00 74.88 114 SER A O 1
ATOM 915 N N . ASN A 1 115 ? 4.777 -6.294 -21.943 1.00 72.12 115 ASN A N 1
ATOM 916 C CA . ASN A 1 115 ? 5.653 -7.466 -21.880 1.00 72.12 115 ASN A CA 1
ATOM 917 C C . ASN A 1 115 ? 7.051 -7.125 -21.326 1.00 72.12 115 ASN A C 1
ATOM 919 O O . ASN A 1 115 ? 7.923 -7.989 -21.241 1.00 72.12 115 ASN A O 1
ATOM 923 N N . HIS A 1 116 ? 7.297 -5.862 -20.967 1.00 78.69 116 HIS A N 1
ATOM 924 C CA . HIS A 1 116 ? 8.555 -5.459 -20.357 1.00 78.69 116 HIS A CA 1
ATOM 925 C C . HIS A 1 116 ? 8.665 -6.027 -18.937 1.00 78.69 116 HIS A C 1
ATOM 927 O O . HIS A 1 116 ? 7.728 -5.934 -18.149 1.00 78.69 116 HIS A O 1
ATOM 933 N N . LEU A 1 117 ? 9.846 -6.547 -18.585 1.00 83.44 117 LEU A N 1
ATOM 934 C CA . LEU A 1 117 ? 10.167 -7.092 -17.256 1.00 83.44 117 LEU A CA 1
ATOM 935 C C . LEU A 1 117 ? 10.423 -5.980 -16.218 1.00 83.44 117 LEU A C 1
ATOM 937 O O . LEU A 1 117 ? 11.455 -5.952 -15.538 1.00 83.44 117 LEU A O 1
ATOM 941 N N . VAL A 1 118 ? 9.492 -5.033 -16.136 1.00 88.88 118 VAL A N 1
ATOM 942 C CA . VAL A 1 118 ? 9.464 -3.938 -15.165 1.00 88.88 118 VAL A CA 1
ATOM 943 C C . VAL A 1 118 ? 8.181 -4.026 -14.358 1.00 88.88 118 VAL A C 1
ATOM 945 O O . VAL A 1 118 ? 7.125 -4.316 -14.899 1.00 88.88 118 VAL A O 1
ATOM 948 N N . TYR A 1 119 ? 8.288 -3.750 -13.067 1.00 91.12 119 TYR A N 1
ATOM 949 C CA . TYR A 1 119 ? 7.238 -3.954 -12.082 1.00 91.12 119 TYR A CA 1
ATOM 950 C C . TYR A 1 119 ? 7.002 -2.633 -11.356 1.00 91.12 119 TYR A C 1
ATOM 952 O O . TYR A 1 119 ? 7.927 -2.125 -10.711 1.00 91.12 119 TYR A O 1
ATOM 960 N N . PHE A 1 120 ? 5.823 -2.037 -11.514 1.00 91.56 120 PHE A N 1
ATOM 961 C CA . PHE A 1 120 ? 5.506 -0.656 -11.124 1.00 91.56 120 PHE A CA 1
ATOM 962 C C . PHE A 1 120 ? 6.560 0.344 -11.631 1.00 91.56 120 PHE A C 1
ATOM 964 O O . PHE A 1 120 ? 7.079 1.180 -10.886 1.00 91.56 120 PHE A O 1
ATOM 971 N N . ASN A 1 121 ? 6.942 0.217 -12.905 1.00 90.06 121 ASN A N 1
ATOM 972 C CA . ASN A 1 121 ? 7.996 1.008 -13.559 1.00 90.06 121 ASN A CA 1
ATOM 973 C C . ASN A 1 121 ? 9.397 0.900 -12.923 1.00 90.06 121 ASN A C 1
ATOM 975 O O . ASN A 1 121 ? 10.238 1.784 -13.112 1.00 90.06 121 ASN A O 1
ATOM 979 N N . LYS A 1 122 ? 9.684 -0.177 -12.181 1.00 93.38 122 LYS A N 1
ATOM 980 C CA . LYS A 1 122 ? 11.009 -0.459 -11.611 1.00 93.38 122 LYS A CA 1
ATOM 981 C C . LYS A 1 122 ? 11.532 -1.826 -12.027 1.00 93.38 122 LYS A C 1
ATOM 983 O O . LYS A 1 122 ? 10.775 -2.742 -12.323 1.00 93.38 122 LYS A O 1
ATOM 988 N N . SER A 1 123 ? 12.852 -1.975 -12.044 1.00 93.88 123 SER A N 1
ATOM 989 C CA . SER A 1 123 ? 13.484 -3.262 -12.334 1.00 93.88 123 SER A CA 1
ATOM 990 C C . SER A 1 123 ? 13.344 -4.233 -11.159 1.00 93.88 123 SER A C 1
ATOM 992 O O . SER A 1 123 ? 13.161 -3.825 -10.012 1.00 93.88 123 SER A O 1
ATOM 994 N N . ARG A 1 124 ? 13.514 -5.533 -11.419 1.00 93.69 124 ARG A N 1
ATOM 995 C CA . ARG A 1 124 ? 13.582 -6.547 -10.353 1.00 93.69 124 ARG A CA 1
ATOM 996 C C . ARG A 1 124 ? 14.674 -6.241 -9.320 1.00 93.69 124 ARG A C 1
ATOM 998 O O . ARG A 1 124 ? 14.413 -6.281 -8.126 1.00 93.69 124 ARG A O 1
ATOM 1005 N N . VAL A 1 125 ? 15.857 -5.835 -9.790 1.00 96.00 125 VAL A N 1
ATOM 1006 C CA . VAL A 1 125 ? 17.008 -5.480 -8.939 1.00 96.00 125 VAL A CA 1
ATOM 1007 C C . VAL A 1 125 ? 16.677 -4.343 -7.968 1.00 96.00 125 VAL A C 1
ATOM 1009 O O . VAL A 1 125 ? 17.157 -4.343 -6.837 1.00 96.00 125 VAL A O 1
ATOM 1012 N N . PHE A 1 126 ? 15.860 -3.370 -8.387 1.00 96.25 126 PHE A N 1
ATOM 1013 C CA . PHE A 1 126 ? 15.389 -2.314 -7.491 1.00 96.25 126 PHE A CA 1
ATOM 1014 C C . PHE A 1 126 ? 14.570 -2.896 -6.329 1.00 96.25 126 PHE A C 1
ATOM 1016 O O . PHE A 1 126 ? 14.843 -2.580 -5.172 1.00 96.25 126 PHE A O 1
ATOM 1023 N N . TRP A 1 127 ? 13.610 -3.773 -6.631 1.00 96.50 127 TRP A N 1
ATOM 1024 C CA . TRP A 1 127 ? 12.752 -4.404 -5.627 1.00 96.50 127 TRP A CA 1
ATOM 1025 C C . TRP A 1 127 ? 13.517 -5.332 -4.686 1.00 96.50 127 TRP A C 1
ATOM 1027 O O . TRP A 1 127 ? 13.257 -5.312 -3.486 1.00 96.50 127 TRP A O 1
ATOM 1037 N N . ASP A 1 128 ? 14.496 -6.081 -5.193 1.00 96.69 128 ASP A N 1
ATOM 1038 C CA . ASP A 1 128 ? 15.336 -6.943 -4.358 1.00 96.69 128 ASP A CA 1
ATOM 1039 C C . ASP A 1 128 ? 16.171 -6.112 -3.364 1.00 96.69 128 ASP A C 1
ATOM 1041 O O . ASP A 1 128 ? 16.239 -6.442 -2.181 1.00 96.69 128 ASP A O 1
ATOM 1045 N N . LYS A 1 129 ? 16.736 -4.974 -3.798 1.00 96.81 129 LYS A N 1
ATOM 1046 C CA . LYS A 1 129 ? 17.440 -4.042 -2.895 1.00 96.81 129 LYS A CA 1
ATOM 1047 C C . LYS A 1 129 ? 16.508 -3.431 -1.850 1.00 96.81 129 LYS A C 1
ATOM 1049 O O . LYS A 1 129 ? 16.879 -3.323 -0.684 1.00 96.81 129 LYS A O 1
ATOM 1054 N N . LEU A 1 130 ? 15.308 -3.025 -2.262 1.00 97.00 130 LEU A N 1
ATOM 1055 C CA . LEU A 1 130 ? 14.312 -2.462 -1.354 1.00 97.00 130 LEU A CA 1
ATOM 1056 C C . LEU A 1 130 ? 13.873 -3.484 -0.299 1.00 97.00 130 LEU A C 1
ATOM 1058 O O . LEU A 1 130 ? 13.753 -3.130 0.871 1.00 97.00 130 LEU A O 1
ATOM 1062 N N . LYS A 1 131 ? 13.690 -4.746 -0.700 1.00 97.44 131 LYS A N 1
ATOM 1063 C CA . LYS A 1 131 ? 13.383 -5.861 0.198 1.00 97.44 131 LYS A CA 1
ATOM 1064 C C . LYS A 1 131 ? 14.461 -6.043 1.267 1.00 97.44 131 LYS A C 1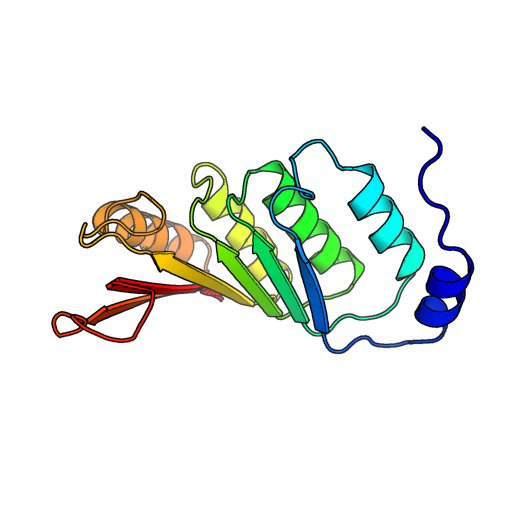
ATOM 1066 O O . LYS A 1 131 ? 14.113 -6.159 2.438 1.00 97.44 131 LYS A O 1
ATOM 1071 N N . GLU A 1 132 ? 15.741 -6.049 0.895 1.00 96.69 132 GLU A N 1
ATOM 1072 C CA . GLU A 1 132 ? 16.823 -6.146 1.888 1.00 96.69 132 GLU A CA 1
ATOM 1073 C C . GLU A 1 132 ? 16.833 -4.933 2.829 1.00 96.69 132 GLU A C 1
ATOM 1075 O O . GLU A 1 132 ? 16.940 -5.100 4.039 1.00 96.69 132 GLU A O 1
ATOM 1080 N N . GLY A 1 133 ? 16.597 -3.724 2.310 1.00 96.06 133 GLY A N 1
ATOM 1081 C CA . GLY A 1 133 ? 16.479 -2.532 3.152 1.00 96.06 133 GLY A CA 1
ATOM 1082 C C . GLY A 1 133 ? 15.281 -2.564 4.113 1.00 96.06 133 GLY A C 1
ATOM 1083 O O . GLY A 1 133 ? 15.373 -2.027 5.213 1.00 96.06 133 GLY A O 1
ATOM 1084 N N . LEU A 1 134 ? 14.149 -3.154 3.718 1.00 96.75 134 LEU A N 1
ATOM 1085 C CA . LEU A 1 134 ? 12.974 -3.342 4.584 1.00 96.75 134 LEU A CA 1
ATOM 1086 C C . LEU A 1 134 ? 13.220 -4.406 5.660 1.00 96.75 134 LEU A C 1
ATOM 1088 O O . LEU A 1 134 ? 12.773 -4.258 6.796 1.00 96.75 134 LEU A O 1
ATOM 1092 N N . LYS A 1 135 ? 13.989 -5.445 5.331 1.00 96.00 135 LYS A N 1
ATOM 1093 C CA . LYS A 1 135 ? 14.369 -6.499 6.275 1.00 96.00 135 LYS A CA 1
ATOM 1094 C C . LYS A 1 135 ? 15.162 -5.954 7.466 1.00 96.00 135 LYS A C 1
ATOM 1096 O O . LYS A 1 135 ? 14.966 -6.429 8.580 1.00 96.00 135 LYS A O 1
ATOM 1101 N N . GLU A 1 136 ? 16.001 -4.937 7.255 1.00 94.25 136 GLU A N 1
ATOM 1102 C CA . GLU A 1 136 ? 16.710 -4.216 8.330 1.00 94.25 136 GLU A CA 1
ATOM 1103 C C . GLU A 1 136 ? 15.753 -3.535 9.328 1.00 94.25 136 GLU A C 1
ATOM 1105 O O . GLU A 1 136 ? 16.106 -3.333 10.486 1.00 94.25 136 GLU A O 1
ATOM 1110 N N . GLU A 1 137 ? 14.524 -3.226 8.904 1.00 94.25 137 GLU A N 1
ATOM 1111 C CA . GLU A 1 137 ? 13.463 -2.632 9.728 1.00 94.25 137 GLU A CA 1
ATOM 1112 C C . GLU A 1 137 ? 12.468 -3.683 10.259 1.00 94.25 137 GLU A C 1
ATOM 1114 O O . GLU A 1 137 ? 11.399 -3.337 10.755 1.00 94.25 137 GLU A O 1
ATOM 1119 N N . ASN A 1 138 ? 12.821 -4.973 10.183 1.00 95.50 138 ASN A N 1
ATOM 1120 C CA . ASN A 1 138 ? 11.961 -6.114 10.520 1.00 95.50 138 ASN A CA 1
ATOM 1121 C C . ASN A 1 138 ? 10.665 -6.190 9.696 1.00 95.50 138 ASN A C 1
ATOM 1123 O O . ASN A 1 138 ? 9.679 -6.765 10.152 1.00 95.50 138 ASN A O 1
ATOM 1127 N N . VAL A 1 139 ? 10.674 -5.648 8.477 1.00 97.50 139 VAL A N 1
ATOM 1128 C CA . VAL A 1 139 ? 9.568 -5.769 7.525 1.00 97.50 139 VAL A CA 1
ATOM 1129 C C . VAL A 1 139 ? 9.871 -6.884 6.526 1.00 97.50 139 VAL A C 1
ATOM 1131 O O . VAL A 1 139 ? 10.907 -6.887 5.856 1.00 97.50 139 VAL A O 1
ATOM 1134 N N . SER A 1 140 ? 8.946 -7.830 6.387 1.00 97.50 140 SER A N 1
ATOM 1135 C CA . SER A 1 140 ? 9.000 -8.880 5.374 1.00 97.50 140 SER A CA 1
ATOM 1136 C C . SER A 1 140 ? 8.371 -8.382 4.079 1.00 97.50 140 SER A C 1
ATOM 1138 O O . SER A 1 140 ? 7.247 -7.893 4.073 1.00 97.50 140 SER A O 1
ATOM 1140 N N . MET A 1 141 ? 9.072 -8.550 2.957 1.00 98.00 141 MET A N 1
ATOM 1141 C CA . MET A 1 141 ? 8.540 -8.264 1.625 1.00 98.00 141 MET A CA 1
ATOM 1142 C C . MET A 1 141 ? 8.679 -9.492 0.721 1.00 98.00 141 MET A C 1
ATOM 1144 O O . MET A 1 141 ? 9.758 -10.080 0.579 1.00 98.00 141 MET A O 1
ATOM 1148 N N . ARG A 1 142 ? 7.576 -9.868 0.071 1.00 97.44 142 ARG A N 1
ATOM 1149 C CA . ARG A 1 142 ? 7.500 -10.955 -0.910 1.00 97.44 142 ARG A CA 1
ATOM 1150 C C . ARG A 1 142 ? 6.932 -10.427 -2.215 1.00 97.44 142 ARG A C 1
ATOM 1152 O O . ARG A 1 142 ? 5.981 -9.660 -2.206 1.00 97.44 142 ARG A O 1
ATOM 1159 N N . MET A 1 143 ? 7.507 -10.859 -3.330 1.00 95.81 143 MET A N 1
ATOM 1160 C CA . MET A 1 143 ? 7.076 -10.465 -4.666 1.00 95.81 143 MET A CA 1
ATOM 1161 C C . MET A 1 143 ? 6.822 -11.717 -5.497 1.00 95.81 143 MET A C 1
ATOM 1163 O O . MET A 1 143 ? 7.696 -12.579 -5.604 1.00 95.81 143 MET A O 1
ATOM 1167 N N . LEU A 1 144 ? 5.631 -11.800 -6.074 1.00 93.75 144 LEU A N 1
ATOM 1168 C CA . LEU A 1 144 ? 5.211 -12.839 -7.001 1.00 93.75 144 LEU A CA 1
ATOM 1169 C C . LEU A 1 144 ? 4.885 -12.182 -8.338 1.00 93.75 144 LEU A C 1
ATOM 1171 O O . LEU A 1 144 ? 4.238 -11.137 -8.386 1.00 93.75 144 LEU A O 1
ATOM 1175 N N . THR A 1 145 ? 5.342 -12.793 -9.423 1.00 90.50 145 THR A N 1
ATOM 1176 C CA . THR A 1 145 ? 5.080 -12.324 -10.782 1.00 90.50 145 THR A CA 1
ATOM 1177 C C . THR A 1 145 ? 4.549 -13.488 -11.595 1.00 90.50 145 THR A C 1
ATOM 1179 O O . THR A 1 145 ? 5.034 -14.615 -11.481 1.00 90.50 145 THR A O 1
ATOM 1182 N N . ARG A 1 146 ? 3.527 -13.223 -12.402 1.00 86.25 146 ARG A N 1
ATOM 1183 C CA . ARG A 1 146 ? 3.031 -14.156 -13.405 1.00 86.25 146 ARG A CA 1
ATOM 1184 C C . ARG A 1 146 ? 3.090 -13.467 -14.758 1.00 86.25 146 ARG A C 1
ATOM 1186 O O . ARG A 1 146 ? 2.454 -12.432 -14.950 1.00 86.25 146 ARG A O 1
ATOM 1193 N N . HIS A 1 147 ? 3.861 -14.071 -15.650 1.00 80.88 147 HIS A N 1
ATOM 1194 C CA . HIS A 1 147 ? 3.907 -13.773 -17.075 1.00 80.88 147 HIS A CA 1
ATOM 1195 C C . HIS A 1 147 ? 3.119 -14.870 -17.769 1.00 80.88 147 HIS A C 1
ATOM 1197 O O . HIS A 1 147 ? 3.128 -16.013 -17.307 1.00 80.88 147 HIS A O 1
ATOM 1203 N N . ASP A 1 148 ? 2.387 -14.521 -18.806 1.00 71.31 148 ASP A N 1
ATOM 1204 C CA . ASP A 1 148 ? 1.527 -15.481 -19.469 1.00 71.31 148 ASP A CA 1
ATOM 1205 C C . ASP A 1 148 ? 1.635 -15.232 -20.972 1.00 71.31 148 ASP A C 1
ATOM 1207 O O . ASP A 1 148 ? 1.139 -14.237 -21.507 1.00 71.31 148 ASP A O 1
ATOM 1211 N N . ASP A 1 149 ? 2.434 -16.093 -21.601 1.00 59.12 149 ASP A N 1
ATOM 1212 C CA . ASP A 1 149 ? 2.950 -15.921 -22.959 1.00 59.12 149 ASP A CA 1
ATOM 1213 C C . ASP A 1 149 ? 1.927 -16.356 -24.035 1.00 59.12 149 ASP A C 1
ATOM 1215 O O . ASP A 1 149 ? 2.092 -16.025 -25.207 1.00 59.12 149 ASP A O 1
ATOM 1219 N N . ASP A 1 150 ? 0.834 -17.033 -23.650 1.00 55.38 150 ASP A N 1
ATOM 1220 C CA . ASP A 1 150 ? -0.151 -17.649 -24.562 1.00 55.38 150 ASP A CA 1
ATOM 1221 C C . ASP A 1 150 ? -1.381 -16.759 -24.878 1.00 55.38 150 ASP A C 1
ATOM 1223 O O . ASP A 1 150 ? -2.339 -17.178 -25.541 1.00 55.38 150 ASP A O 1
ATOM 1227 N N . PHE A 1 151 ? -1.404 -15.503 -24.423 1.00 61.34 151 PHE A N 1
ATOM 1228 C CA . PHE A 1 151 ? -2.603 -14.656 -24.460 1.00 61.34 151 PHE A CA 1
ATOM 1229 C C . PHE A 1 151 ? -2.839 -13.925 -25.790 1.00 61.34 151 PHE A C 1
ATOM 1231 O O . PHE A 1 151 ? -2.746 -12.702 -25.875 1.00 61.34 151 PHE A O 1
ATOM 1238 N N . HIS A 1 152 ? -3.240 -14.661 -26.829 1.00 51.31 152 HIS A N 1
ATOM 1239 C CA . HIS A 1 152 ? -3.588 -14.063 -28.125 1.00 51.31 152 HIS A CA 1
ATOM 1240 C C . HIS A 1 152 ? -5.078 -13.781 -28.379 1.00 51.31 152 HIS A C 1
ATOM 1242 O O . HIS A 1 152 ? -5.371 -13.181 -29.410 1.00 51.31 152 HIS A O 1
ATOM 1248 N N . THR A 1 153 ? -6.037 -14.155 -27.514 1.00 51.53 153 THR A N 1
ATOM 1249 C CA . THR A 1 153 ? -7.460 -14.027 -27.921 1.00 51.53 153 THR A CA 1
ATOM 1250 C C . THR A 1 153 ? -8.508 -13.522 -26.924 1.00 51.53 153 THR A C 1
ATOM 1252 O O . THR A 1 153 ? -9.512 -13.039 -27.426 1.00 51.53 153 THR A O 1
ATOM 1255 N N . ASN A 1 154 ? -8.361 -13.545 -25.585 1.00 53.75 154 ASN A N 1
ATOM 1256 C CA . ASN A 1 154 ? -9.524 -13.230 -24.711 1.00 53.75 154 ASN A CA 1
ATOM 1257 C C . ASN A 1 154 ? -9.265 -12.577 -23.329 1.00 53.75 154 ASN A C 1
ATOM 1259 O O . ASN A 1 154 ? -10.215 -12.429 -22.562 1.00 53.75 154 ASN A O 1
ATOM 1263 N N . TYR A 1 155 ? -8.043 -12.162 -22.973 1.00 49.38 155 TYR A N 1
ATOM 1264 C CA . TYR A 1 155 ? -7.771 -11.526 -21.668 1.00 49.38 155 TYR A CA 1
ATOM 1265 C C . TYR A 1 155 ? -6.997 -10.217 -21.793 1.00 49.38 155 TYR A C 1
ATOM 1267 O O . TYR A 1 155 ? -6.221 -10.021 -22.721 1.00 49.38 155 TYR A O 1
ATOM 1275 N N . THR A 1 156 ? -7.220 -9.316 -20.833 1.00 56.91 156 THR A N 1
ATOM 1276 C CA . THR A 1 156 ? -6.719 -7.947 -20.889 1.00 56.91 156 THR A CA 1
ATOM 1277 C C . THR A 1 156 ? -5.274 -7.766 -20.424 1.00 56.91 156 THR A C 1
ATOM 1279 O O . THR A 1 156 ? -4.733 -6.760 -20.815 1.00 56.91 156 THR A O 1
ATOM 1282 N N . HIS A 1 157 ? -4.577 -8.638 -19.680 1.00 57.66 157 HIS A N 1
ATOM 1283 C CA . HIS A 1 157 ? -3.251 -8.283 -19.099 1.00 57.66 157 HIS A CA 1
ATOM 1284 C C . HIS A 1 157 ? -2.130 -9.293 -19.405 1.00 57.66 157 HIS A C 1
ATOM 1286 O O . HIS A 1 157 ? -2.362 -10.493 -19.305 1.00 57.66 157 HIS A O 1
ATOM 1292 N N . TYR A 1 158 ? -0.918 -8.799 -19.703 1.00 64.94 158 TYR A N 1
ATOM 1293 C CA . TYR A 1 158 ? 0.280 -9.594 -20.041 1.00 64.94 158 TYR A CA 1
ATOM 1294 C C . TYR A 1 158 ? 1.129 -9.972 -18.820 1.00 64.94 158 TYR A C 1
ATOM 1296 O O . TYR A 1 158 ? 1.806 -10.998 -18.816 1.00 64.94 158 TYR A O 1
ATOM 1304 N N . MET A 1 159 ? 1.099 -9.156 -17.765 1.00 70.88 159 MET A N 1
ATOM 1305 C CA . MET A 1 159 ? 1.829 -9.435 -16.533 1.00 70.88 159 MET A CA 1
ATOM 1306 C C . MET A 1 159 ? 1.000 -9.026 -15.323 1.00 70.88 159 MET A C 1
ATOM 1308 O O . MET A 1 159 ? 0.404 -7.944 -15.290 1.00 70.88 159 MET A O 1
ATOM 1312 N N . ARG A 1 160 ? 0.987 -9.911 -14.322 1.00 86.12 160 ARG A N 1
ATOM 1313 C CA . ARG A 1 160 ? 0.445 -9.627 -12.994 1.00 86.12 160 ARG A CA 1
ATOM 1314 C C . ARG A 1 160 ? 1.561 -9.676 -11.970 1.00 86.12 160 ARG A C 1
ATOM 1316 O O . ARG A 1 160 ? 2.227 -10.704 -11.824 1.00 86.12 160 ARG A O 1
ATOM 1323 N N . THR A 1 161 ? 1.724 -8.582 -11.246 1.00 90.94 161 THR A N 1
ATOM 1324 C CA . THR A 1 161 ? 2.676 -8.472 -10.145 1.00 90.94 161 THR A CA 1
ATOM 1325 C C . THR A 1 161 ? 1.915 -8.341 -8.844 1.00 90.94 161 THR A C 1
ATOM 1327 O O . THR A 1 161 ? 0.999 -7.531 -8.741 1.00 90.94 161 THR A O 1
ATOM 1330 N N . HIS A 1 162 ? 2.326 -9.096 -7.833 1.00 95.44 162 HIS A N 1
ATOM 1331 C CA . HIS A 1 162 ? 1.831 -8.957 -6.471 1.00 95.44 162 HIS A CA 1
ATOM 1332 C C . HIS A 1 162 ? 3.010 -8.815 -5.516 1.00 95.44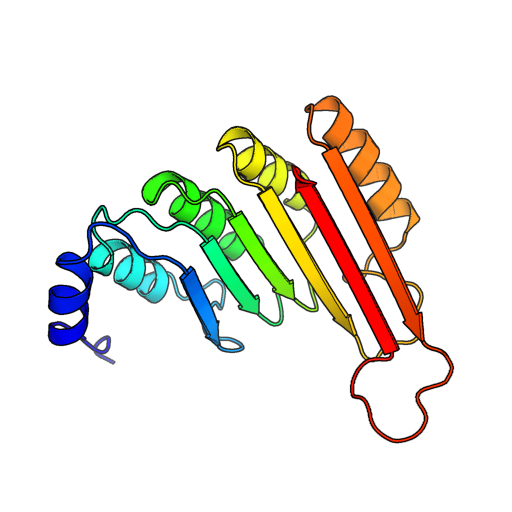 162 HIS A C 1
ATOM 1334 O O . HIS A 1 162 ? 3.879 -9.684 -5.446 1.00 95.44 162 HIS A O 1
ATOM 1340 N N . ILE A 1 163 ? 3.046 -7.705 -4.787 1.00 96.56 163 ILE A N 1
ATOM 1341 C CA . ILE A 1 163 ? 3.982 -7.457 -3.697 1.00 96.56 163 ILE A CA 1
ATOM 1342 C C . ILE A 1 163 ? 3.196 -7.494 -2.393 1.00 96.56 163 ILE A C 1
ATOM 1344 O O . ILE A 1 163 ? 2.227 -6.762 -2.227 1.00 96.56 163 ILE A O 1
ATOM 1348 N N . ARG A 1 164 ? 3.631 -8.327 -1.453 1.00 97.94 164 ARG A N 1
ATOM 1349 C CA . ARG A 1 164 ? 3.086 -8.391 -0.101 1.00 97.94 164 ARG A CA 1
ATOM 1350 C C . ARG A 1 164 ? 4.129 -7.920 0.901 1.00 97.94 164 ARG A C 1
ATOM 1352 O O . ARG A 1 164 ? 5.247 -8.438 0.881 1.00 97.94 164 ARG A O 1
ATOM 1359 N N . CYS A 1 165 ? 3.737 -7.009 1.786 1.00 97.38 165 CYS A N 1
ATOM 1360 C CA . CYS A 1 165 ?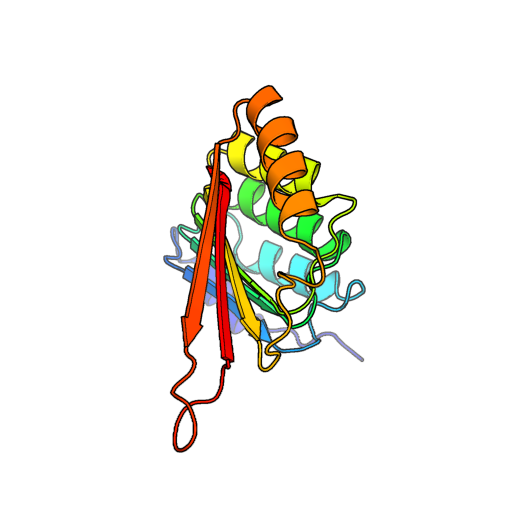 4.546 -6.551 2.909 1.00 97.38 165 CYS A CA 1
ATOM 1361 C C . CYS A 1 165 ? 3.831 -6.805 4.243 1.00 97.38 165 CYS A C 1
ATOM 1363 O O . CYS A 1 165 ? 2.628 -6.546 4.357 1.00 97.38 165 CYS A O 1
ATOM 1365 N N . GLU A 1 166 ? 4.564 -7.310 5.233 1.00 94.94 166 GLU A N 1
ATOM 1366 C CA . GLU A 1 166 ? 4.056 -7.679 6.565 1.00 94.94 166 GLU A CA 1
ATOM 1367 C C . GLU A 1 166 ? 5.125 -7.607 7.656 1.00 94.94 166 GLU A C 1
ATOM 1369 O O . GLU A 1 166 ? 6.331 -7.654 7.315 1.00 94.94 166 GLU A O 1
#

Radius of gyration: 17.31 Å; chains: 1; bounding box: 46×42×43 Å

Sequence (166 aa):
KEPANFPKITRMISYFSRIGVLVFEKSGILDEKDEEFFNAVQSSLGDAKIDRLEVFEKTVGEQLQIRIVDLCRKHRIRKVSIETGVLTTSTFKNFVSQLVHLGATLDLIENTHSNHLVYFNKSRVFWDKLKEGLKEENVSMRMLTRHDDDFHTNYTHYMRTHIRCE

Organism: NCBI:txid1317129

Secondary structure (DSSP, 8-state):
------HHHHHHHTT-SEEEEEEEE-TTTS-TT-HHHHHHHHHHTTT-EEEEEEEE-SEE-HHHHHHHHHHHHHHT--EEEEE-SEE--TTHHHHHHHHHHTT-EEEEEEEES--SSEETTEEHHHHHHHHHHHHTTT--EEEEEEE-TT-SSS-S-SEEEEEEE-